Protein AF-A0A2V9PW64-F1 (afdb_monomer_lite)

Structure (mmCIF, N/CA/C/O backbone):
data_AF-A0A2V9PW64-F1
#
_entry.id   AF-A0A2V9PW64-F1
#
loop_
_atom_site.group_PDB
_atom_site.id
_atom_site.type_symbol
_atom_site.label_atom_id
_atom_site.label_alt_id
_atom_site.label_comp_id
_atom_site.label_asym_id
_atom_site.label_entity_id
_atom_site.label_seq_id
_atom_site.pdbx_PDB_ins_code
_atom_site.Cartn_x
_atom_site.Cartn_y
_atom_site.Cartn_z
_atom_site.occupancy
_atom_site.B_iso_or_equiv
_atom_site.auth_seq_id
_atom_site.auth_comp_id
_atom_s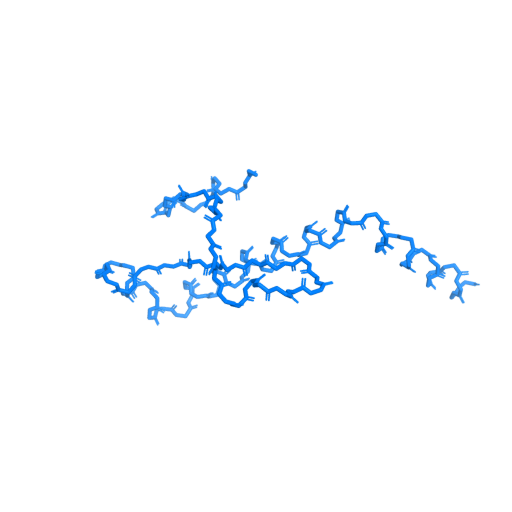ite.auth_asym_id
_atom_site.auth_atom_id
_atom_site.pdbx_PDB_model_num
ATOM 1 N N . ARG A 1 1 ? -2.349 8.898 -13.299 1.00 37.06 1 ARG A N 1
ATOM 2 C CA . ARG A 1 1 ? -3.249 9.988 -12.842 1.00 37.06 1 ARG A CA 1
ATOM 3 C C . ARG A 1 1 ? -4.654 9.418 -12.649 1.00 37.06 1 ARG A C 1
ATOM 5 O O . ARG A 1 1 ? -5.380 9.317 -13.629 1.00 37.06 1 ARG A O 1
ATOM 12 N N . THR A 1 2 ? -5.033 8.979 -11.442 1.00 40.28 2 THR A N 1
ATOM 13 C CA . THR A 1 2 ? -6.415 8.508 -11.178 1.00 40.28 2 THR A CA 1
ATOM 14 C C . THR A 1 2 ? -6.806 8.605 -9.691 1.00 40.28 2 THR A C 1
ATOM 16 O O . THR A 1 2 ? -7.350 7.660 -9.135 1.00 40.28 2 THR A O 1
ATOM 19 N N . ALA A 1 3 ? -6.529 9.734 -9.027 1.00 45.72 3 ALA A N 1
ATOM 20 C CA . ALA A 1 3 ? -6.874 9.948 -7.609 1.00 45.72 3 ALA A CA 1
ATOM 21 C C . ALA A 1 3 ? -7.988 10.998 -7.384 1.00 45.72 3 ALA A C 1
ATOM 23 O O . ALA A 1 3 ? -8.144 11.517 -6.287 1.00 45.72 3 ALA A O 1
ATOM 24 N N . ALA A 1 4 ? -8.784 11.329 -8.406 1.00 42.03 4 ALA A N 1
ATOM 25 C CA . ALA A 1 4 ? -9.711 12.468 -8.356 1.00 42.03 4 ALA A CA 1
ATOM 26 C C . ALA A 1 4 ? -11.125 12.170 -7.798 1.00 42.03 4 ALA A C 1
ATOM 28 O O . ALA A 1 4 ? -12.039 12.944 -8.057 1.00 42.03 4 ALA A O 1
ATOM 29 N N . LYS A 1 5 ? -11.362 11.067 -7.068 1.00 46.72 5 LYS A N 1
ATOM 30 C CA . LYS A 1 5 ? -12.734 10.707 -6.627 1.00 46.72 5 LYS A CA 1
ATOM 31 C C . LYS A 1 5 ? -12.924 10.336 -5.152 1.00 46.72 5 LYS A C 1
ATOM 33 O O . LYS A 1 5 ? -14.002 9.885 -4.793 1.00 46.72 5 LYS A O 1
ATOM 38 N N . ASN A 1 6 ? -11.943 10.587 -4.284 1.00 51.16 6 ASN A N 1
ATOM 39 C CA . ASN A 1 6 ? -12.134 10.487 -2.833 1.00 51.16 6 ASN A CA 1
ATOM 40 C C . ASN A 1 6 ? -11.942 11.872 -2.208 1.00 51.16 6 ASN A C 1
ATOM 42 O O . ASN A 1 6 ? -10.834 12.235 -1.816 1.00 51.16 6 ASN A O 1
ATOM 46 N N . ALA A 1 7 ? -13.020 12.662 -2.166 1.00 46.78 7 ALA A N 1
ATOM 47 C CA . ALA A 1 7 ? -13.047 13.967 -1.513 1.00 46.78 7 ALA A CA 1
ATOM 48 C C . ALA A 1 7 ? -12.625 13.805 -0.040 1.00 46.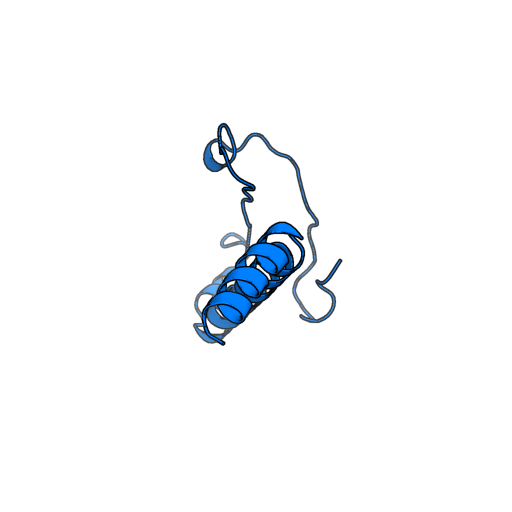78 7 ALA A C 1
ATOM 50 O O . ALA A 1 7 ? -13.372 13.269 0.773 1.00 46.78 7 ALA A O 1
ATOM 51 N N . GLY A 1 8 ? -11.383 14.178 0.278 1.00 58.16 8 GLY A N 1
ATOM 52 C CA . GLY A 1 8 ? -10.818 14.088 1.628 1.00 58.16 8 GLY A CA 1
ATOM 53 C C . GLY A 1 8 ? -9.484 13.346 1.751 1.00 58.16 8 GLY A C 1
ATOM 54 O O . GLY A 1 8 ? -8.894 13.398 2.826 1.00 58.16 8 GLY A O 1
ATOM 55 N N . ILE A 1 9 ? -8.980 12.691 0.695 1.00 66.12 9 ILE A N 1
ATOM 56 C CA . ILE A 1 9 ? -7.629 12.099 0.686 1.00 66.12 9 ILE A CA 1
ATOM 57 C C . ILE A 1 9 ? -6.749 12.887 -0.285 1.00 66.12 9 ILE A C 1
ATOM 59 O O . ILE A 1 9 ? -7.029 12.959 -1.480 1.00 66.12 9 ILE A O 1
ATOM 63 N N . ARG A 1 10 ? -5.677 13.492 0.235 1.00 79.00 10 ARG A N 1
ATOM 64 C CA . ARG A 1 10 ? -4.691 14.223 -0.570 1.00 79.00 10 ARG A CA 1
ATOM 65 C C . ARG A 1 10 ? -3.794 13.234 -1.316 1.00 79.00 10 ARG A C 1
ATOM 67 O O . ARG A 1 10 ? -3.150 12.403 -0.683 1.00 79.00 10 ARG A O 1
ATOM 74 N N . ASP A 1 11 ? -3.699 13.369 -2.637 1.00 85.25 11 ASP A N 1
ATOM 75 C CA . ASP A 1 11 ? -2.713 12.636 -3.439 1.00 85.25 11 ASP A CA 1
ATOM 76 C C . ASP A 1 11 ? -1.296 13.142 -3.105 1.00 85.25 11 ASP A C 1
ATOM 78 O O . ASP A 1 11 ? -0.997 14.332 -3.242 1.00 85.25 11 ASP A O 1
ATOM 82 N N . ARG A 1 12 ? -0.436 12.243 -2.610 1.00 88.88 12 ARG A N 1
ATOM 83 C CA . ARG A 1 12 ? 0.962 12.533 -2.233 1.00 88.88 12 ARG A CA 1
ATOM 84 C C . ARG A 1 12 ? 1.963 12.190 -3.342 1.00 88.88 12 ARG A C 1
ATOM 86 O O . ARG A 1 12 ? 3.161 12.421 -3.159 1.00 88.88 12 ARG A O 1
ATOM 93 N N . GLY A 1 13 ? 1.475 11.692 -4.479 1.00 91.62 13 GLY A N 1
ATOM 94 C CA . GLY A 1 13 ? 2.264 11.342 -5.650 1.00 91.62 13 GLY A CA 1
ATOM 95 C C . GLY A 1 13 ? 3.082 10.059 -5.497 1.00 91.62 13 GLY A C 1
ATOM 96 O O . GLY A 1 13 ? 3.116 9.420 -4.447 1.00 91.62 13 GLY A O 1
ATOM 97 N N . VAL A 1 14 ? 3.766 9.694 -6.582 1.00 94.06 14 VAL A N 1
ATOM 98 C CA . VAL A 1 14 ? 4.722 8.580 -6.616 1.00 94.06 14 VAL A CA 1
ATOM 99 C C . VAL A 1 14 ? 6.097 9.102 -6.220 1.00 94.06 14 VAL A C 1
ATOM 101 O O . VAL A 1 14 ? 6.555 10.112 -6.754 1.00 94.06 14 VAL A O 1
ATOM 104 N N . LYS A 1 15 ? 6.765 8.402 -5.303 1.00 93.12 15 LYS A N 1
ATOM 105 C CA . LYS A 1 15 ? 8.100 8.758 -4.813 1.00 93.12 15 LYS A CA 1
ATOM 106 C C . LYS A 1 15 ? 9.065 7.592 -4.998 1.00 93.12 15 LYS A C 1
ATOM 108 O O . LYS A 1 15 ? 8.659 6.436 -4.932 1.00 93.12 15 LYS A O 1
ATOM 113 N N . LYS A 1 16 ? 10.340 7.910 -5.227 1.00 91.69 16 LYS A N 1
ATOM 114 C CA . LYS A 1 16 ? 11.437 6.935 -5.277 1.00 91.69 16 LYS A CA 1
ATOM 115 C C . LYS A 1 16 ? 12.185 6.971 -3.947 1.00 91.69 16 LYS A C 1
ATOM 117 O O . LYS A 1 16 ? 12.517 8.055 -3.477 1.00 91.69 16 LYS A O 1
ATOM 122 N N . ALA A 1 17 ? 12.438 5.806 -3.364 1.00 89.94 17 ALA A N 1
ATOM 123 C CA . ALA A 1 17 ? 13.218 5.646 -2.142 1.00 89.94 17 ALA A CA 1
ATOM 124 C C . ALA A 1 17 ? 13.795 4.216 -2.071 1.00 89.94 17 ALA A C 1
ATOM 126 O O . ALA A 1 17 ? 13.179 3.297 -2.622 1.00 89.94 17 ALA A O 1
ATOM 127 N N . PRO A 1 18 ? 14.949 4.006 -1.413 1.00 90.12 18 PRO A N 1
ATOM 128 C CA . PRO A 1 18 ? 15.626 2.711 -1.343 1.00 90.12 18 PRO A CA 1
ATOM 129 C C . PRO A 1 18 ? 15.035 1.817 -0.239 1.00 90.12 18 PRO A C 1
ATOM 131 O O . PRO A 1 18 ? 15.711 1.450 0.719 1.00 90.12 18 PRO A O 1
ATOM 134 N N . PHE A 1 19 ? 13.750 1.482 -0.337 1.00 94.88 19 PHE A N 1
ATOM 135 C CA . PHE A 1 19 ? 13.132 0.549 0.605 1.00 94.88 19 PHE A CA 1
ATOM 136 C C . PHE A 1 19 ? 13.610 -0.877 0.329 1.00 94.88 19 PHE A C 1
ATOM 138 O O . PHE A 1 19 ? 13.478 -1.350 -0.796 1.00 94.88 19 PHE A O 1
ATOM 145 N N . VAL A 1 20 ? 14.094 -1.581 1.359 1.00 94.12 20 VAL A N 1
ATOM 146 C CA . VAL A 1 20 ? 14.625 -2.957 1.244 1.00 94.12 20 VAL A CA 1
ATOM 147 C C . VAL A 1 20 ? 13.641 -3.897 0.547 1.00 94.12 20 VAL A C 1
ATOM 149 O O . VAL A 1 20 ? 14.040 -4.668 -0.314 1.00 94.12 20 VAL A O 1
ATOM 152 N N . VAL A 1 21 ? 12.344 -3.767 0.836 1.00 92.19 21 VAL A N 1
ATOM 153 C CA . VAL A 1 21 ? 11.281 -4.583 0.220 1.00 92.19 21 VAL A CA 1
ATOM 154 C C . VAL A 1 21 ? 11.103 -4.360 -1.289 1.00 92.19 21 VAL A C 1
ATOM 156 O O . VAL A 1 21 ? 10.428 -5.143 -1.950 1.00 92.19 21 VAL A O 1
ATOM 159 N N . LEU A 1 22 ? 11.674 -3.285 -1.840 1.00 93.62 22 LEU A N 1
ATOM 160 C CA . LEU A 1 22 ? 11.646 -2.968 -3.270 1.00 93.62 22 LEU A CA 1
ATOM 161 C C . LEU A 1 22 ? 12.979 -3.280 -3.967 1.00 93.62 22 LEU A C 1
ATOM 163 O O . LEU A 1 22 ? 13.037 -3.260 -5.195 1.00 93.62 22 LEU A O 1
ATOM 167 N N . ILE A 1 23 ? 14.049 -3.549 -3.214 1.00 90.19 23 ILE A N 1
ATOM 168 C CA . ILE A 1 23 ? 15.373 -3.849 -3.767 1.00 90.19 23 ILE A CA 1
ATOM 169 C C . ILE A 1 23 ? 15.426 -5.326 -4.169 1.00 90.19 23 ILE A C 1
ATOM 171 O O . ILE A 1 23 ? 15.011 -6.198 -3.413 1.00 90.19 23 ILE A O 1
ATOM 175 N N . GLY A 1 24 ? 15.951 -5.614 -5.364 1.00 85.69 24 GLY A N 1
ATOM 176 C CA . GLY A 1 24 ? 16.129 -6.991 -5.844 1.00 85.69 24 GLY A CA 1
ATOM 177 C C . GLY A 1 24 ? 14.836 -7.704 -6.255 1.00 85.69 24 GLY A C 1
ATOM 178 O O . GLY A 1 24 ? 14.855 -8.909 -6.492 1.00 85.69 24 GLY A O 1
ATOM 179 N N . ALA A 1 25 ? 13.712 -6.987 -6.356 1.00 87.38 25 ALA A N 1
ATOM 180 C CA . ALA A 1 25 ? 12.475 -7.550 -6.878 1.00 87.38 25 ALA A CA 1
ATOM 181 C C . ALA A 1 25 ? 12.622 -7.858 -8.381 1.00 87.38 25 ALA A C 1
ATOM 183 O O . ALA A 1 25 ? 12.801 -6.952 -9.194 1.00 87.38 25 ALA A O 1
ATOM 184 N N . ASN A 1 26 ? 12.494 -9.134 -8.760 1.00 90.56 26 ASN A N 1
ATOM 185 C CA . ASN A 1 26 ? 12.547 -9.597 -10.160 1.00 90.56 26 ASN A CA 1
ATOM 186 C C . ASN A 1 26 ? 11.254 -9.305 -10.950 1.00 90.56 26 ASN A C 1
ATOM 188 O O . ASN A 1 26 ? 11.052 -9.808 -12.053 1.00 90.56 26 ASN A O 1
ATOM 192 N N . MET A 1 27 ? 10.353 -8.519 -10.369 1.00 92.00 27 MET A N 1
ATOM 193 C CA . MET A 1 27 ? 9.049 -8.154 -10.901 1.00 92.00 27 MET A CA 1
ATOM 194 C C . MET A 1 27 ? 8.728 -6.697 -10.531 1.00 92.00 27 MET A C 1
ATOM 196 O O . MET A 1 27 ? 9.313 -6.157 -9.588 1.00 92.00 27 MET A O 1
ATOM 200 N N . PRO A 1 28 ? 7.776 -6.045 -11.221 1.00 91.62 28 PRO A N 1
ATOM 201 C CA . PRO A 1 28 ? 7.297 -4.719 -10.839 1.00 91.62 28 PRO A CA 1
ATOM 202 C C . PRO A 1 28 ? 6.804 -4.702 -9.383 1.00 91.62 28 PRO A C 1
ATOM 204 O O . PRO A 1 28 ? 5.899 -5.456 -9.030 1.00 91.62 28 PRO A O 1
ATOM 207 N N . SER A 1 29 ? 7.380 -3.833 -8.547 1.00 93.88 29 SER A N 1
ATOM 208 C CA . SER A 1 29 ? 7.074 -3.743 -7.112 1.00 93.88 29 SER A CA 1
ATOM 209 C C . SER A 1 29 ? 6.876 -2.291 -6.666 1.00 93.88 29 SER A C 1
ATOM 211 O O . SER A 1 29 ? 7.535 -1.380 -7.173 1.00 93.88 29 SER A O 1
ATOM 213 N N . ILE A 1 30 ? 5.951 -2.069 -5.725 1.00 95.50 30 ILE A N 1
ATOM 214 C CA . ILE A 1 30 ? 5.660 -0.766 -5.109 1.00 95.50 30 ILE A CA 1
ATOM 215 C C . ILE A 1 30 ? 5.425 -0.923 -3.603 1.00 95.50 30 ILE A C 1
ATOM 217 O O . ILE A 1 30 ? 4.932 -1.952 -3.149 1.00 95.50 30 ILE A O 1
ATOM 221 N N . LEU A 1 31 ? 5.707 0.133 -2.839 1.00 96.19 31 LEU A N 1
ATOM 222 C CA . LEU A 1 31 ? 5.266 0.279 -1.451 1.00 96.19 31 LEU A CA 1
ATOM 223 C C . LEU A 1 31 ? 4.177 1.353 -1.413 1.00 96.19 31 LEU A C 1
ATOM 225 O O . LEU A 1 31 ? 4.389 2.467 -1.891 1.00 96.19 31 LEU A O 1
ATOM 229 N N . ALA A 1 32 ? 3.005 1.013 -0.872 1.00 95.06 32 ALA A N 1
ATOM 230 C CA . ALA A 1 32 ? 1.864 1.919 -0.791 1.00 95.06 32 ALA A CA 1
ATOM 231 C C . ALA A 1 32 ? 1.621 2.382 0.653 1.00 95.06 32 ALA A C 1
ATOM 233 O O . ALA A 1 32 ? 1.173 1.610 1.499 1.00 95.06 32 ALA A O 1
ATOM 234 N N . GLU A 1 33 ? 1.865 3.663 0.924 1.00 94.88 33 GLU A N 1
ATOM 235 C CA . GLU A 1 33 ? 1.446 4.319 2.167 1.00 94.88 33 GLU A CA 1
ATOM 236 C C . GLU A 1 33 ? -0.042 4.692 2.073 1.00 94.88 33 GLU A C 1
ATOM 238 O O . GLU A 1 33 ? -0.411 5.677 1.434 1.00 94.88 33 GLU A O 1
ATOM 243 N N . ILE A 1 34 ? -0.918 3.880 2.672 1.00 92.94 34 ILE A N 1
ATOM 244 C CA . ILE A 1 34 ? -2.377 4.012 2.495 1.00 92.94 34 ILE A CA 1
ATOM 245 C C . ILE A 1 34 ? -3.035 5.056 3.411 1.00 92.94 34 ILE A C 1
ATOM 247 O O . ILE A 1 34 ? -4.111 5.553 3.082 1.00 92.94 34 ILE A O 1
ATOM 251 N N . SER A 1 35 ? -2.429 5.366 4.563 1.00 93.38 35 SER A N 1
ATOM 252 C CA . SER A 1 35 ? -2.897 6.354 5.550 1.00 93.38 35 SER A CA 1
ATOM 253 C C . SER A 1 35 ? -1.844 6.525 6.663 1.00 93.38 35 SER A C 1
ATOM 255 O O . SER A 1 35 ? -0.917 5.718 6.754 1.00 93.38 35 SER A O 1
ATOM 257 N N . PHE A 1 36 ? -1.969 7.552 7.511 1.00 93.75 36 PHE A N 1
ATOM 258 C CA . PHE A 1 36 ? -0.994 7.864 8.565 1.00 93.75 36 PHE A CA 1
ATOM 259 C C . PHE A 1 36 ? -1.568 7.619 9.965 1.00 93.75 36 PHE A C 1
ATOM 261 O O . PHE A 1 36 ? -2.380 8.403 10.442 1.00 93.75 36 PHE A O 1
ATOM 268 N N . ILE A 1 37 ? -1.091 6.584 10.668 1.00 94.50 37 ILE A N 1
ATOM 269 C CA . ILE A 1 37 ? -1.489 6.305 12.067 1.00 94.50 37 ILE A CA 1
ATOM 270 C C . ILE A 1 37 ? -1.120 7.469 13.003 1.00 94.50 37 ILE A C 1
ATOM 272 O O . ILE A 1 37 ? -1.826 7.736 13.966 1.00 94.50 37 ILE A O 1
ATOM 276 N N . SER A 1 38 ? -0.057 8.213 12.690 1.00 95.69 38 SER A N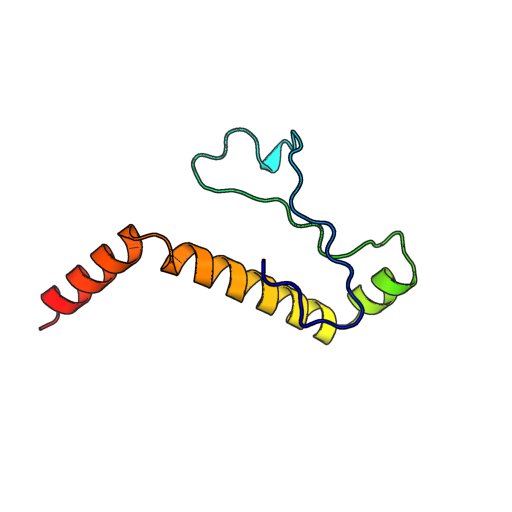 1
ATOM 277 C CA . SER A 1 38 ? 0.348 9.407 13.440 1.00 95.69 38 SER A CA 1
ATOM 278 C C . SER A 1 38 ? -0.618 10.591 13.308 1.00 95.69 38 SER A C 1
ATOM 280 O O . SER A 1 38 ? -0.518 11.539 14.082 1.00 95.69 38 SER A O 1
ATOM 282 N N . ASN A 1 39 ? -1.548 10.562 12.346 1.00 93.56 39 ASN A N 1
ATOM 283 C CA . ASN A 1 39 ? -2.618 11.546 12.229 1.00 93.56 39 ASN A CA 1
ATOM 284 C C . ASN A 1 39 ? -3.901 10.988 12.882 1.00 93.56 39 ASN A C 1
ATOM 286 O O . ASN A 1 39 ? -4.501 10.066 12.325 1.00 93.56 39 ASN A O 1
ATOM 290 N N . PRO A 1 40 ? -4.403 11.565 13.993 1.00 94.56 40 PRO A N 1
ATOM 291 C CA . PRO A 1 40 ? -5.562 11.021 14.712 1.00 94.56 40 PRO A CA 1
ATOM 292 C C . PRO A 1 40 ? -6.828 10.876 13.854 1.00 94.56 40 PRO A C 1
ATOM 294 O O . PRO A 1 40 ? -7.652 9.991 14.083 1.00 94.56 40 PRO A O 1
ATOM 297 N N . GLY A 1 41 ? -7.007 11.745 12.853 1.00 93.69 41 GLY A N 1
ATOM 298 C CA . GLY A 1 41 ? -8.134 11.654 11.920 1.00 93.69 41 GLY A CA 1
ATOM 299 C C . GLY A 1 41 ? -8.050 10.442 10.987 1.00 93.69 41 GLY A C 1
ATOM 300 O O . GLY A 1 41 ? -9.065 9.810 10.699 1.00 93.69 41 GLY A O 1
ATOM 301 N N . ASP A 1 42 ? -6.845 10.103 10.541 1.00 92.62 42 ASP A N 1
ATOM 302 C CA . ASP A 1 42 ? -6.559 8.947 9.690 1.00 92.62 42 ASP A CA 1
ATOM 303 C C . ASP A 1 42 ? -6.632 7.646 10.489 1.00 92.62 42 ASP A C 1
ATOM 305 O O . ASP A 1 42 ? -7.264 6.686 10.053 1.00 92.62 42 ASP A O 1
ATOM 309 N N . GLU A 1 43 ? -6.065 7.638 11.696 1.00 95.25 43 GLU A N 1
ATOM 310 C CA . GLU A 1 43 ? -6.119 6.500 12.613 1.00 95.25 43 GLU A CA 1
ATOM 311 C C . GLU A 1 43 ? -7.568 6.081 12.910 1.00 95.25 43 GLU A C 1
ATOM 313 O O . GLU A 1 43 ? -7.919 4.903 12.807 1.00 95.25 43 GLU A O 1
ATOM 318 N N . LYS A 1 44 ? -8.447 7.048 13.216 1.00 95.94 44 LYS A N 1
ATOM 319 C CA . LYS A 1 44 ? -9.878 6.788 13.442 1.00 95.94 44 LYS A CA 1
ATOM 320 C C . LYS A 1 44 ? -10.548 6.171 12.214 1.00 95.94 44 LYS A C 1
ATOM 322 O O . LYS A 1 44 ? -11.311 5.220 12.358 1.00 95.94 44 LYS A O 1
ATOM 327 N N . LYS A 1 45 ? -10.245 6.668 11.009 1.00 94.06 45 LYS A N 1
ATOM 328 C CA . LYS A 1 45 ? -10.775 6.104 9.755 1.00 94.06 45 LYS A CA 1
ATOM 329 C C . LYS A 1 45 ? -10.260 4.686 9.513 1.00 94.06 45 LYS A C 1
ATOM 331 O O . LYS A 1 45 ? -11.051 3.816 9.166 1.00 94.06 45 LYS A O 1
ATOM 336 N N . LEU A 1 46 ? -8.970 4.427 9.747 1.00 95.00 46 LEU A N 1
ATOM 337 C CA . LEU A 1 46 ? -8.344 3.108 9.585 1.00 95.00 46 LEU A CA 1
ATOM 338 C C . LEU A 1 46 ? -8.986 2.019 10.454 1.00 95.00 46 LEU A C 1
ATOM 340 O O . LEU A 1 46 ? -9.007 0.856 10.043 1.00 95.00 46 LEU A O 1
ATOM 344 N N . LYS A 1 47 ? -9.549 2.373 11.617 1.00 96.00 47 LYS A N 1
ATOM 345 C CA . LYS A 1 47 ? -10.297 1.435 12.474 1.00 96.00 47 LYS A CA 1
ATOM 346 C C . LYS A 1 47 ? -11.609 0.962 11.830 1.00 96.00 47 LYS A C 1
ATOM 348 O O . LYS A 1 47 ? -12.028 -0.167 12.084 1.00 96.00 47 LYS A O 1
ATOM 353 N N . GLY A 1 48 ? -12.205 1.748 10.932 1.00 97.31 48 GLY A N 1
ATOM 354 C CA . GLY A 1 48 ? -13.445 1.407 10.233 1.00 97.31 48 GLY A CA 1
ATOM 355 C C . GLY A 1 48 ? -13.253 0.356 9.123 1.00 97.31 48 GLY A C 1
ATOM 356 O O . GLY A 1 48 ? -12.400 0.545 8.249 1.00 97.31 48 GLY A O 1
ATOM 357 N N . PRO A 1 49 ? -14.045 -0.734 9.095 1.00 97.44 49 PRO A N 1
ATOM 358 C CA . PRO A 1 49 ? -13.929 -1.769 8.063 1.00 97.44 49 PRO A CA 1
ATOM 359 C C . PRO A 1 49 ? -14.245 -1.243 6.656 1.00 97.44 49 PRO A C 1
ATOM 361 O O . PRO A 1 49 ? -13.530 -1.567 5.712 1.00 97.44 49 PRO A O 1
ATOM 364 N N . GLU A 1 50 ? -15.238 -0.363 6.515 1.00 96.25 50 GLU A N 1
ATOM 365 C CA . GLU A 1 50 ? -15.623 0.233 5.227 1.00 96.25 50 GLU A CA 1
ATOM 366 C C . GLU A 1 50 ? -14.494 1.056 4.592 1.00 96.25 50 GLU A C 1
ATOM 368 O O . GLU A 1 50 ? -14.277 1.014 3.379 1.00 96.25 50 GLU A O 1
ATOM 373 N N . TYR A 1 51 ? -13.730 1.789 5.409 1.00 95.06 51 TYR A N 1
ATOM 374 C CA . TYR A 1 51 ? -12.595 2.575 4.929 1.00 95.06 51 TYR A CA 1
ATOM 375 C C . TYR A 1 51 ? -11.473 1.670 4.409 1.00 95.06 51 TYR A C 1
ATOM 377 O O . TYR A 1 51 ? -10.949 1.898 3.317 1.00 95.06 51 TYR A O 1
ATOM 385 N N . ARG A 1 52 ? -11.149 0.597 5.146 1.00 95.81 52 ARG A N 1
ATOM 386 C CA . ARG A 1 52 ? -10.168 -0.406 4.702 1.00 95.81 52 ARG A CA 1
ATOM 387 C C . ARG A 1 52 ? -10.620 -1.112 3.426 1.00 95.81 52 ARG A C 1
ATOM 389 O O . ARG A 1 52 ? -9.809 -1.286 2.520 1.00 95.81 52 ARG A O 1
ATOM 396 N N . GLN A 1 53 ? -11.908 -1.438 3.318 1.00 97.38 53 GLN A N 1
ATOM 397 C CA . GLN A 1 53 ? -12.481 -2.046 2.120 1.00 97.38 53 GLN A CA 1
ATOM 398 C C . GLN A 1 53 ? -12.341 -1.126 0.898 1.00 97.38 53 GLN A C 1
ATOM 400 O O . GLN A 1 53 ? -11.871 -1.552 -0.155 1.00 97.38 53 GLN A O 1
ATOM 405 N N . ARG A 1 54 ? -12.631 0.173 1.050 1.00 94.56 54 ARG A N 1
ATOM 406 C CA . ARG A 1 54 ? -12.448 1.161 -0.025 1.00 94.56 54 ARG A CA 1
ATOM 407 C C . ARG A 1 54 ? -10.987 1.280 -0.480 1.00 94.56 54 ARG A C 1
ATOM 409 O O . ARG A 1 54 ? -10.725 1.455 -1.675 1.00 94.56 54 ARG A O 1
ATOM 416 N N . ILE A 1 55 ? -10.030 1.186 0.448 1.00 94.88 55 ILE A N 1
ATOM 417 C CA . ILE A 1 55 ? -8.594 1.156 0.123 1.00 94.88 55 ILE A CA 1
ATOM 418 C C . ILE A 1 55 ? -8.259 -0.109 -0.675 1.00 94.88 55 ILE A C 1
ATOM 420 O O . ILE A 1 55 ? -7.648 -0.005 -1.739 1.00 94.88 55 ILE A O 1
ATOM 424 N N . ALA A 1 56 ? -8.697 -1.279 -0.205 1.00 96.69 56 ALA A N 1
ATOM 425 C CA . ALA A 1 56 ? -8.450 -2.558 -0.868 1.00 96.69 56 ALA A CA 1
ATOM 426 C C . ALA A 1 56 ? -8.991 -2.571 -2.308 1.00 96.69 56 ALA A C 1
ATOM 428 O O . ALA A 1 56 ? -8.266 -2.912 -3.242 1.00 96.69 56 ALA A O 1
ATOM 429 N N . GLU A 1 57 ? -10.220 -2.099 -2.521 1.00 97.44 57 GLU A N 1
ATOM 430 C CA . GLU A 1 57 ? -10.814 -1.977 -3.856 1.00 97.44 57 GLU A CA 1
ATOM 431 C C . GLU A 1 57 ? -10.037 -1.021 -4.766 1.00 97.44 57 GLU A C 1
ATOM 433 O O . GLU A 1 57 ? -9.892 -1.267 -5.967 1.00 97.44 57 GLU A O 1
ATOM 438 N N . SER A 1 58 ? -9.518 0.075 -4.211 1.00 94.69 58 SER A N 1
ATOM 439 C CA . SER A 1 58 ? -8.719 1.042 -4.968 1.00 94.69 58 SER A CA 1
ATOM 440 C C . SER A 1 58 ? -7.388 0.435 -5.423 1.00 94.69 58 SER A C 1
ATOM 442 O O . SER A 1 58 ? -7.005 0.611 -6.585 1.00 94.69 58 SER A O 1
ATOM 444 N N . LEU A 1 59 ? -6.721 -0.324 -4.545 1.00 95.50 59 LEU A N 1
ATOM 445 C CA . LEU A 1 59 ? -5.502 -1.073 -4.862 1.00 95.50 59 LEU A CA 1
ATOM 446 C C . LEU A 1 59 ? -5.775 -2.149 -5.919 1.00 95.50 59 LEU A C 1
ATOM 448 O O . LEU A 1 59 ? -5.091 -2.181 -6.942 1.00 95.50 59 LEU A O 1
ATOM 452 N N . TYR A 1 60 ? -6.828 -2.950 -5.734 1.00 96.31 60 TYR A N 1
ATOM 453 C CA . TYR A 1 60 ? -7.255 -3.976 -6.687 1.00 96.31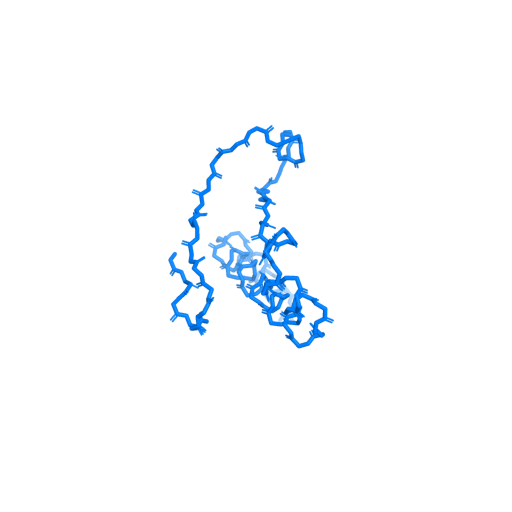 60 TYR A CA 1
ATOM 454 C C . TYR A 1 60 ? -7.475 -3.396 -8.087 1.00 96.31 60 TYR A C 1
ATOM 456 O O . TYR A 1 60 ? -6.898 -3.872 -9.064 1.00 96.31 60 TYR A O 1
ATOM 464 N N . ARG A 1 61 ? -8.252 -2.311 -8.199 1.00 95.06 61 ARG A N 1
ATOM 465 C CA . ARG A 1 61 ? -8.502 -1.646 -9.486 1.00 95.06 61 ARG A CA 1
ATOM 466 C C . ARG A 1 61 ? -7.210 -1.119 -10.116 1.00 95.06 61 ARG A C 1
ATOM 468 O O . ARG A 1 61 ? -7.095 -1.114 -11.339 1.00 95.06 61 ARG A O 1
ATOM 475 N N . GLY A 1 62 ? -6.258 -0.646 -9.311 1.00 93.44 62 GLY A N 1
ATOM 476 C CA . GLY A 1 62 ? -4.939 -0.211 -9.775 1.00 93.44 62 GLY A CA 1
ATOM 477 C C . GLY A 1 62 ? -4.129 -1.353 -10.386 1.00 93.44 62 GLY A C 1
ATOM 478 O O . GLY A 1 62 ? -3.678 -1.235 -11.525 1.00 93.44 62 GLY A O 1
ATOM 479 N N . ILE A 1 63 ? -4.015 -2.466 -9.661 1.00 93.62 63 ILE A N 1
ATOM 480 C CA . ILE A 1 63 ? -3.290 -3.668 -10.092 1.00 93.62 63 ILE A CA 1
ATOM 481 C C . ILE A 1 63 ? -3.952 -4.278 -11.330 1.00 93.62 63 ILE A C 1
ATOM 483 O O . ILE A 1 63 ? -3.279 -4.516 -12.326 1.00 93.62 63 ILE A O 1
ATOM 487 N N . SER A 1 64 ? -5.277 -4.445 -11.320 1.00 93.38 64 SER A N 1
ATOM 488 C CA . SER A 1 64 ? -6.033 -4.975 -12.461 1.00 93.38 64 SER A CA 1
ATOM 489 C C . SER A 1 64 ? -5.805 -4.144 -13.728 1.00 93.38 64 SER A C 1
ATOM 491 O O . SER A 1 64 ? -5.546 -4.694 -14.796 1.00 93.38 64 SER A O 1
ATOM 493 N N . ARG A 1 65 ? -5.809 -2.806 -13.624 1.00 92.62 65 ARG A N 1
ATOM 494 C CA . ARG A 1 65 ? -5.473 -1.934 -14.762 1.00 92.62 65 ARG A CA 1
ATOM 495 C C . ARG A 1 65 ? -4.035 -2.104 -15.238 1.00 92.62 65 ARG A C 1
ATOM 497 O O . ARG A 1 65 ? -3.815 -2.085 -16.443 1.00 92.62 65 ARG A O 1
ATOM 504 N N . TYR A 1 66 ? -3.077 -2.242 -14.323 1.00 91.31 66 TYR A N 1
ATOM 505 C CA . TYR A 1 66 ? -1.678 -2.470 -14.681 1.00 91.31 66 TYR A CA 1
ATOM 506 C C . TYR A 1 66 ? -1.522 -3.776 -15.467 1.00 91.31 66 TYR A C 1
ATOM 508 O O . TYR A 1 66 ? -1.008 -3.760 -16.581 1.00 91.31 66 TYR A O 1
ATO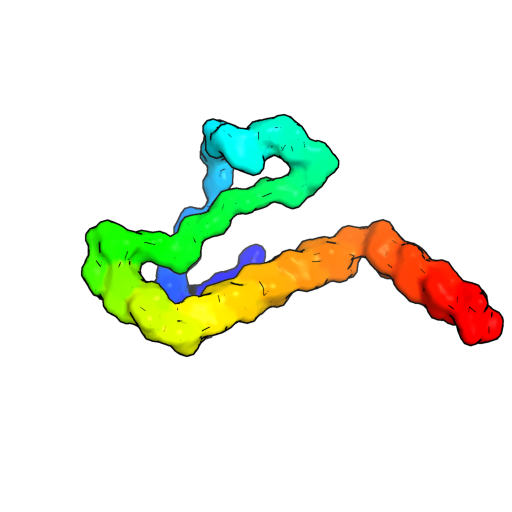M 516 N N . VAL A 1 67 ? -2.069 -4.872 -14.941 1.00 89.69 67 VAL A N 1
ATOM 517 C CA . VAL A 1 67 ? -2.031 -6.199 -15.569 1.00 89.69 67 VAL A CA 1
ATOM 518 C C . VAL A 1 67 ? -2.710 -6.189 -16.941 1.00 89.69 67 VAL A C 1
ATOM 520 O O . VAL A 1 67 ? -2.122 -6.639 -17.917 1.00 89.69 67 VAL A O 1
ATOM 523 N N . ASN A 1 68 ? -3.904 -5.603 -17.054 1.00 89.19 68 ASN A N 1
ATOM 524 C CA . ASN A 1 68 ? -4.629 -5.513 -18.327 1.00 89.19 68 ASN A CA 1
ATOM 525 C C . ASN A 1 68 ? -3.955 -4.585 -19.355 1.00 89.19 68 ASN A C 1
AT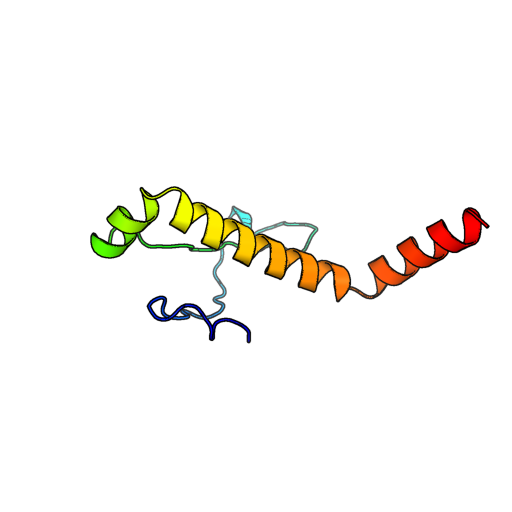OM 527 O O . ASN A 1 68 ? -4.211 -4.698 -20.557 1.00 89.19 68 ASN A O 1
ATOM 531 N N . GLY A 1 69 ? -3.133 -3.643 -18.885 1.00 87.75 69 GLY A N 1
ATOM 532 C CA . GLY A 1 69 ? -2.325 -2.754 -19.716 1.00 87.75 69 GLY A CA 1
ATOM 533 C C . GLY A 1 69 ? -1.029 -3.394 -20.218 1.00 87.75 69 GLY A C 1
ATOM 534 O O . GLY A 1 69 ? -0.482 -2.931 -21.218 1.00 87.75 69 GLY A O 1
ATOM 535 N N . LEU A 1 70 ? -0.551 -4.467 -19.578 1.00 82.81 70 LEU A N 1
ATOM 536 C CA . LEU A 1 70 ? 0.580 -5.252 -20.066 1.00 82.81 70 LEU A CA 1
ATOM 537 C C . LEU A 1 70 ? 0.124 -6.064 -21.285 1.00 82.81 70 LEU A C 1
ATOM 539 O O . LEU A 1 70 ? -0.624 -7.034 -21.168 1.00 82.81 70 LEU A O 1
ATOM 543 N N . GLY A 1 71 ? 0.592 -5.678 -22.475 1.00 62.28 71 GLY A N 1
ATOM 544 C CA . GLY A 1 71 ? 0.219 -6.315 -23.745 1.00 62.28 71 GLY A CA 1
ATOM 545 C C . GLY A 1 71 ? 0.404 -7.841 -23.782 1.00 62.28 71 GLY A C 1
ATOM 546 O O . GLY A 1 71 ? -0.322 -8.513 -24.509 1.00 62.28 71 GLY A O 1
ATOM 547 N N . GLY A 1 72 ? 1.294 -8.401 -22.953 1.00 58.31 72 GLY A N 1
ATOM 548 C CA . GLY A 1 72 ? 1.535 -9.847 -22.854 1.00 58.31 72 GLY A CA 1
ATOM 549 C C . GLY A 1 72 ? 0.370 -10.665 -22.277 1.00 58.31 72 GLY A C 1
ATOM 550 O O . GLY A 1 72 ? 0.154 -11.796 -22.705 1.00 58.31 72 GLY A O 1
ATOM 551 N N . VAL A 1 73 ? -0.451 -10.098 -21.384 1.00 59.84 73 VAL A N 1
ATOM 552 C CA . VAL A 1 73 ? -1.590 -10.823 -20.776 1.00 59.84 73 VAL A CA 1
ATOM 553 C C . VAL A 1 73 ? -2.754 -10.970 -21.768 1.00 59.84 73 VAL A C 1
ATOM 555 O O . VAL A 1 73 ? -3.457 -11.983 -21.781 1.00 59.84 73 VAL A O 1
ATOM 558 N N . LYS A 1 74 ? -2.920 -10.002 -22.681 1.00 56.06 74 LYS A N 1
ATOM 559 C CA . LYS A 1 74 ? -3.885 -10.095 -23.793 1.00 56.06 74 LYS A CA 1
ATOM 560 C C . LYS A 1 74 ? -3.518 -11.162 -24.826 1.00 56.06 74 LYS A C 1
ATOM 562 O O . LYS A 1 74 ? -4.411 -11.665 -25.500 1.00 56.06 74 LYS A O 1
ATOM 567 N N . VAL A 1 75 ? -2.234 -11.491 -24.977 1.00 60.22 75 VAL A N 1
ATOM 568 C CA . VAL A 1 75 ? -1.786 -12.550 -25.895 1.00 60.22 75 VAL A CA 1
ATOM 569 C C . VAL A 1 75 ? -2.068 -13.925 -25.290 1.00 60.22 75 VAL A C 1
ATOM 571 O O . VAL A 1 75 ? -2.710 -14.739 -25.944 1.00 60.22 75 VAL A O 1
ATOM 574 N N . ALA A 1 76 ? -1.696 -14.149 -24.026 1.00 59.12 76 ALA A N 1
ATOM 575 C CA . ALA A 1 76 ? -1.958 -15.416 -23.335 1.00 59.12 76 ALA A CA 1
ATOM 576 C C . ALA A 1 76 ? -3.463 -15.752 -23.266 1.00 59.12 76 ALA A C 1
ATOM 578 O O . ALA A 1 76 ? -3.868 -16.852 -23.625 1.00 59.12 76 ALA A O 1
ATOM 579 N N . SER A 1 77 ? -4.308 -14.771 -22.929 1.00 61.03 77 SER A N 1
ATOM 580 C CA . SER A 1 77 ? -5.772 -14.956 -22.887 1.00 61.03 77 SER A CA 1
ATOM 581 C C . SER A 1 77 ? -6.432 -15.175 -24.260 1.00 61.03 77 SER A C 1
ATOM 583 O O . SER A 1 77 ? -7.507 -15.767 -24.334 1.00 61.03 77 SER A O 1
ATOM 585 N N . ARG A 1 78 ? -5.815 -14.722 -25.364 1.00 59.41 78 ARG A N 1
ATOM 586 C CA . ARG A 1 78 ? -6.270 -15.046 -26.731 1.00 59.41 78 ARG A CA 1
ATOM 587 C C . ARG A 1 78 ? -5.897 -16.467 -27.142 1.00 59.41 78 ARG A C 1
ATOM 589 O O . ARG A 1 78 ? -6.686 -17.102 -27.828 1.00 59.41 78 ARG A O 1
ATOM 596 N N . ILE A 1 79 ? -4.726 -16.947 -26.723 1.00 60.03 79 ILE A N 1
ATOM 597 C CA . ILE A 1 79 ? -4.268 -18.314 -27.000 1.00 60.03 79 ILE A CA 1
ATOM 598 C C . ILE A 1 79 ? -5.153 -19.327 -26.266 1.00 60.03 79 ILE A C 1
ATOM 600 O O . ILE A 1 79 ? -5.594 -20.291 -26.883 1.00 60.03 79 ILE A O 1
ATOM 604 N N . GLU A 1 80 ? -5.493 -19.076 -24.997 1.00 62.88 80 GLU A N 1
ATOM 605 C CA . GLU A 1 80 ? -6.419 -19.938 -24.243 1.00 62.88 80 GLU A CA 1
ATOM 606 C C . GLU A 1 80 ? -7.796 -20.039 -24.908 1.00 62.88 80 GLU A C 1
ATOM 608 O O . GLU A 1 80 ? -8.317 -21.138 -25.065 1.00 62.88 80 GLU A O 1
ATOM 613 N N . LYS A 1 81 ? -8.370 -18.915 -25.361 1.00 58.16 81 LYS A N 1
ATOM 614 C CA . LYS A 1 81 ? -9.666 -18.922 -26.059 1.00 58.16 81 LYS A CA 1
ATOM 615 C C . LYS A 1 81 ? -9.621 -19.631 -27.413 1.00 58.16 81 LYS A C 1
ATOM 617 O O . LYS A 1 81 ? -10.535 -20.375 -27.716 1.00 58.16 81 LYS A O 1
ATOM 622 N N . ALA A 1 82 ? -8.560 -19.435 -28.193 1.00 61.28 82 ALA A N 1
ATOM 623 C CA . ALA A 1 82 ? -8.402 -20.074 -29.502 1.00 61.28 82 ALA A CA 1
ATOM 624 C C . ALA A 1 82 ? -8.086 -21.581 -29.430 1.00 61.28 82 ALA A C 1
ATOM 626 O O . ALA A 1 82 ? -8.124 -22.249 -30.454 1.00 61.28 82 ALA A O 1
ATOM 627 N N . SER A 1 83 ? -7.741 -22.103 -28.247 1.00 61.91 83 SER A N 1
ATOM 628 C CA . SER A 1 83 ? -7.476 -23.533 -28.015 1.00 61.91 83 SER A CA 1
ATOM 629 C C . SER A 1 83 ? -8.688 -24.278 -27.436 1.00 61.91 83 SER A C 1
ATOM 631 O O . SER A 1 83 ? -8.623 -25.490 -27.249 1.00 61.91 83 SER A O 1
ATOM 633 N N . ALA A 1 84 ? -9.749 -23.544 -27.085 1.00 59.94 84 ALA A N 1
ATOM 634 C CA . ALA A 1 84 ? -10.980 -24.062 -26.492 1.00 59.94 84 ALA A CA 1
ATOM 635 C C . ALA A 1 84 ? -12.168 -24.072 -27.478 1.00 59.94 84 ALA A C 1
ATOM 637 O O . ALA A 1 84 ? -13.249 -24.514 -27.088 1.00 59.94 84 ALA A O 1
ATOM 638 N N . ASP A 1 85 ? -11.947 -23.602 -28.712 1.00 44.50 85 ASP A N 1
ATOM 639 C CA . ASP A 1 85 ? -12.867 -23.665 -29.857 1.00 44.50 85 ASP A CA 1
ATOM 640 C C . ASP A 1 85 ? -12.444 -24.780 -30.833 1.00 44.50 85 ASP A C 1
ATOM 642 O O . ASP A 1 85 ? -11.218 -24.944 -31.050 1.00 44.50 85 ASP A O 1
#

Foldseek 3Di:
DPPPPDVPDDDPDDDDDPDVVCPPPPDDDDDDPQFDCVDVVRVVLVVDPVSVVVSVVVVVVVVVVVCVPPVVNVVVVVVVVVVVD

Secondary structure (DSSP, 8-state):
---TT-TT-----------GGGTT-SS---------TTSHHHHHHHHSHHHHHHHHHHHHHHHHHHHHHSHHHHHHHHHHHHT--

pLDDT: mean 82.23, std 17.9, range [37.06, 97.44]

Radius of gyration: 17.44 Å; chains: 1; bounding box: 32×38×45 Å

Sequence (85 aa):
RTAAKNAGIRDRGVKKAPFVVLIGANMPSILAEISFISNPGDEKKLKGPEYRQRIAESLYRGISRYVNGLGGVKVASRIEKASAD